Protein AF-A0A0C5PSA9-F1 (afdb_monomer_lite)

Secondary structure (DSSP, 8-state):
-----------EEEEEEEEETTEEEEEEEE------------------------------

Structure (mmCIF, N/CA/C/O backbone):
data_AF-A0A0C5PSA9-F1
#
_entry.id   AF-A0A0C5PSA9-F1
#
loop_
_atom_site.group_PDB
_atom_site.id
_atom_site.type_symbol
_atom_site.label_atom_id
_atom_site.label_alt_id
_atom_site.label_comp_id
_atom_site.label_asym_id
_atom_site.label_entity_id
_atom_site.label_seq_id
_atom_site.pdbx_PDB_ins_code
_atom_site.Cartn_x
_atom_site.Cartn_y
_atom_site.Cartn_z
_atom_site.occupancy
_atom_site.B_iso_or_equiv
_atom_site.auth_seq_id
_atom_site.auth_comp_id
_atom_site.auth_asym_id
_atom_site.auth_atom_id
_atom_site.pdbx_PDB_model_num
ATOM 1 N N . SER A 1 1 ? 24.282 5.083 1.818 1.00 51.03 1 SER A N 1
ATOM 2 C CA . SER A 1 1 ? 23.155 6.022 1.716 1.00 51.03 1 SER A CA 1
ATOM 3 C C . SER A 1 1 ? 22.119 5.345 0.850 1.00 51.03 1 SER A C 1
ATOM 5 O O . SER A 1 1 ? 22.368 5.211 -0.340 1.00 51.03 1 SER A O 1
ATOM 7 N N . SER A 1 2 ? 21.081 4.770 1.456 1.00 57.50 2 SER A N 1
ATOM 8 C CA . SER A 1 2 ? 20.026 4.059 0.726 1.00 57.50 2 SER A CA 1
ATOM 9 C C . SER A 1 2 ? 18.965 5.080 0.345 1.00 57.50 2 SER A C 1
ATOM 11 O O . SER A 1 2 ? 18.365 5.673 1.236 1.00 57.50 2 SER A O 1
ATOM 13 N N . ASP A 1 3 ? 18.799 5.332 -0.948 1.00 52.91 3 ASP A N 1
ATOM 14 C CA . ASP A 1 3 ? 17.729 6.178 -1.474 1.00 52.91 3 ASP A CA 1
ATOM 15 C C . ASP A 1 3 ? 16.404 5.417 -1.301 1.00 52.91 3 ASP A C 1
ATOM 17 O O . ASP A 1 3 ? 16.261 4.333 -1.876 1.00 52.91 3 ASP A O 1
ATOM 21 N N . PRO A 1 4 ? 15.466 5.869 -0.448 1.00 54.81 4 PRO A N 1
ATOM 22 C CA . PRO A 1 4 ? 14.201 5.180 -0.304 1.00 54.81 4 PRO A CA 1
ATOM 23 C C . PRO A 1 4 ? 13.348 5.559 -1.512 1.00 54.81 4 PRO A C 1
ATOM 25 O O . PRO A 1 4 ? 12.600 6.535 -1.471 1.00 54.81 4 PRO A O 1
ATOM 28 N N . GLN A 1 5 ? 13.453 4.788 -2.593 1.00 61.16 5 GLN A N 1
ATOM 29 C CA . GLN A 1 5 ? 12.422 4.776 -3.623 1.00 61.16 5 GLN A CA 1
ATOM 30 C C . GLN A 1 5 ? 11.121 4.328 -2.947 1.00 61.16 5 GLN A C 1
ATOM 32 O O . GLN A 1 5 ? 10.878 3.141 -2.741 1.00 61.16 5 GLN A O 1
ATOM 37 N N . GLY A 1 6 ? 10.339 5.300 -2.480 1.00 57.78 6 GLY A N 1
ATOM 38 C CA . GLY A 1 6 ? 9.104 5.057 -1.754 1.00 57.78 6 GLY A CA 1
ATOM 39 C C . GLY A 1 6 ? 8.092 4.408 -2.682 1.00 57.78 6 GLY A C 1
ATOM 40 O O . GLY A 1 6 ? 7.562 5.061 -3.577 1.00 57.78 6 GLY A O 1
ATOM 41 N N . VAL A 1 7 ? 7.827 3.123 -2.474 1.00 64.12 7 VAL A N 1
ATOM 42 C CA . VAL A 1 7 ? 6.722 2.429 -3.134 1.00 64.12 7 VAL A CA 1
ATOM 43 C C . VAL A 1 7 ? 5.402 2.905 -2.527 1.00 64.12 7 VAL A C 1
ATOM 45 O O . VAL A 1 7 ? 5.261 2.996 -1.307 1.00 64.12 7 VAL A O 1
ATOM 48 N N . THR A 1 8 ? 4.426 3.237 -3.370 1.00 68.38 8 THR A N 1
ATOM 49 C CA . THR A 1 8 ? 3.065 3.542 -2.916 1.00 68.38 8 THR A CA 1
ATOM 50 C C . THR A 1 8 ? 2.263 2.247 -2.861 1.00 68.38 8 THR A C 1
ATOM 52 O O . THR A 1 8 ? 1.973 1.665 -3.905 1.00 68.38 8 THR A O 1
ATOM 55 N N . CYS A 1 9 ? 1.908 1.790 -1.659 1.00 78.00 9 CYS A N 1
ATOM 56 C CA . CYS A 1 9 ? 0.938 0.708 -1.484 1.00 78.00 9 CYS A CA 1
ATOM 57 C C . CYS A 1 9 ? -0.499 1.217 -1.661 1.00 78.00 9 CYS A C 1
ATOM 59 O O . CYS A 1 9 ? -0.730 2.427 -1.717 1.00 78.00 9 CYS A O 1
ATOM 61 N N . GLY A 1 10 ? -1.458 0.292 -1.768 1.00 78.94 10 GLY A N 1
ATOM 62 C CA . GLY A 1 10 ? -2.872 0.618 -1.923 1.00 78.94 10 GLY A CA 1
ATOM 63 C C . GLY A 1 10 ? -3.440 1.460 -0.775 1.00 78.94 10 GLY A C 1
ATOM 64 O O . GLY A 1 10 ? -2.769 1.771 0.211 1.00 78.94 10 GLY A O 1
ATOM 65 N N . ALA A 1 11 ? -4.711 1.842 -0.906 1.00 88.06 11 ALA A N 1
ATOM 66 C CA . ALA A 1 11 ? -5.389 2.643 0.107 1.00 88.06 11 ALA A CA 1
ATOM 67 C C . ALA A 1 11 ? -5.370 1.948 1.481 1.00 88.06 11 ALA A C 1
ATOM 69 O O . ALA A 1 11 ? -5.617 0.746 1.586 1.00 88.06 11 ALA A O 1
ATOM 70 N N . ALA A 1 12 ? -5.109 2.719 2.538 1.00 88.19 12 ALA A N 1
ATOM 71 C CA . ALA A 1 12 ? -5.195 2.218 3.903 1.00 88.19 12 ALA A CA 1
ATOM 72 C C . ALA A 1 12 ? -6.648 1.871 4.252 1.00 88.19 12 ALA A C 1
ATOM 74 O O . ALA A 1 12 ? -7.558 2.680 4.063 1.00 88.19 12 ALA A O 1
ATOM 75 N N . THR A 1 13 ? -6.851 0.676 4.794 1.00 91.12 13 THR A N 1
ATOM 76 C CA . THR A 1 13 ? -8.145 0.180 5.265 1.00 91.12 13 THR A CA 1
ATOM 77 C C . THR A 1 13 ? -8.081 -0.061 6.769 1.00 91.12 13 THR A C 1
ATOM 79 O O . THR A 1 13 ? -7.026 -0.385 7.314 1.00 91.12 13 THR A O 1
ATOM 82 N N . LEU A 1 14 ? -9.195 0.151 7.472 1.00 92.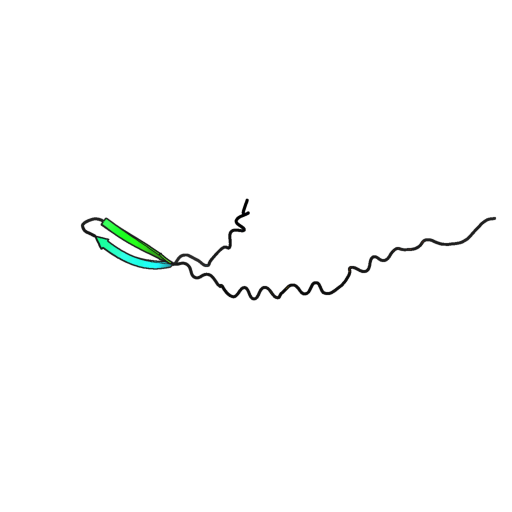31 14 LEU A N 1
ATOM 83 C CA . LEU A 1 14 ? -9.270 -0.087 8.913 1.00 92.31 14 LEU A CA 1
ATOM 84 C C . LEU A 1 14 ? -9.278 -1.597 9.166 1.00 92.31 14 LEU A C 1
ATOM 86 O O . LEU A 1 14 ? -10.218 -2.283 8.770 1.00 92.31 14 LEU A O 1
ATOM 90 N N . SER A 1 15 ? -8.229 -2.108 9.808 1.00 90.50 15 SER A N 1
ATOM 91 C CA . SER A 1 15 ? -8.068 -3.537 10.088 1.00 90.50 15 SER A CA 1
ATOM 92 C C . SER A 1 15 ? -8.658 -3.934 11.431 1.00 90.50 15 SER A C 1
ATOM 94 O O . SER A 1 15 ? -9.237 -5.012 11.560 1.00 90.50 15 SER A O 1
ATOM 96 N N . ALA A 1 16 ? -8.551 -3.064 12.433 1.00 92.81 16 ALA A N 1
ATOM 97 C CA . ALA A 1 16 ? -9.145 -3.307 13.734 1.00 92.81 16 ALA A CA 1
ATOM 98 C C . ALA A 1 16 ? -9.564 -2.011 14.420 1.00 92.81 16 ALA A C 1
ATOM 100 O O . ALA A 1 16 ? -8.922 -0.969 14.308 1.00 92.81 16 ALA A O 1
ATOM 101 N N . GLU A 1 17 ? -10.629 -2.115 15.202 1.00 92.75 17 GLU A N 1
ATOM 102 C CA . GLU A 1 17 ? -11.086 -1.073 16.107 1.00 92.75 17 GLU A CA 1
ATOM 103 C C . GLU A 1 17 ? -11.250 -1.689 17.496 1.00 92.75 17 GLU A C 1
ATOM 105 O O . GLU A 1 17 ? -11.929 -2.704 17.663 1.00 92.75 17 GLU A O 1
ATOM 110 N N . ARG A 1 18 ? -10.592 -1.104 18.498 1.00 90.25 18 ARG A N 1
ATOM 111 C CA . ARG A 1 18 ? -10.621 -1.576 19.886 1.00 90.25 18 ARG A CA 1
ATOM 112 C C . ARG A 1 18 ? -10.945 -0.408 20.809 1.00 90.25 18 ARG A C 1
ATOM 114 O O . ARG A 1 18 ? -10.508 0.716 20.586 1.00 90.25 18 ARG A O 1
ATOM 121 N N . VAL A 1 19 ? -11.708 -0.668 21.864 1.00 89.62 19 VAL A N 1
ATOM 122 C CA . VAL A 1 19 ? -11.993 0.322 22.911 1.00 89.62 19 VAL A CA 1
ATOM 123 C C . VAL A 1 19 ? -11.246 -0.095 24.169 1.00 89.62 19 VAL A C 1
ATOM 125 O O . VAL A 1 19 ? -11.394 -1.228 24.630 1.00 89.62 19 VAL A O 1
ATOM 128 N N . ARG A 1 20 ? -10.438 0.810 24.723 1.00 85.44 20 ARG A N 1
ATOM 129 C CA . ARG A 1 20 ? -9.669 0.587 25.947 1.00 85.44 20 ARG A CA 1
ATOM 130 C C . ARG A 1 20 ? -9.953 1.707 26.946 1.00 85.44 20 ARG A C 1
ATOM 132 O O . ARG A 1 20 ? -9.410 2.807 26.849 1.00 85.44 20 ARG A O 1
ATOM 139 N N . GLY A 1 21 ? -10.821 1.410 27.915 1.00 86.69 21 GLY A N 1
ATOM 140 C CA . GLY A 1 21 ? -11.368 2.422 28.825 1.00 86.69 21 GLY A CA 1
ATOM 141 C C . GLY A 1 21 ? -12.178 3.454 28.039 1.00 86.69 21 GLY A C 1
ATOM 142 O O . GLY A 1 21 ? -13.027 3.075 27.239 1.00 86.69 21 GLY A O 1
ATOM 143 N N . ASP A 1 22 ? -11.862 4.735 28.219 1.00 92.12 22 ASP A N 1
ATOM 144 C CA . ASP A 1 22 ? -12.473 5.849 27.479 1.00 92.12 22 ASP A CA 1
ATOM 145 C C . ASP A 1 22 ? -11.776 6.166 26.139 1.00 92.12 22 ASP A C 1
ATOM 147 O O . ASP A 1 22 ? -12.168 7.103 25.444 1.00 92.12 22 ASP A O 1
ATOM 151 N N . ASN A 1 23 ? -10.731 5.416 25.761 1.00 87.50 23 ASN A N 1
ATOM 152 C CA . ASN A 1 23 ? -9.991 5.632 24.516 1.00 87.50 23 ASN A CA 1
ATOM 153 C C . ASN A 1 23 ? -10.371 4.625 23.433 1.00 87.50 23 ASN A C 1
ATOM 155 O O . ASN A 1 23 ? -10.660 3.456 23.702 1.00 87.50 23 ASN A O 1
ATOM 159 N N . LYS A 1 24 ? -10.316 5.090 22.184 1.00 92.12 24 LYS A N 1
ATOM 160 C CA . LYS A 1 24 ? -10.580 4.286 20.994 1.00 92.12 24 LYS A CA 1
ATOM 161 C C . LYS A 1 24 ? -9.291 4.136 20.193 1.00 92.12 24 LYS A C 1
ATOM 163 O O . LYS A 1 24 ? -8.689 5.126 19.786 1.00 92.12 24 LYS A O 1
ATOM 168 N N . GLU A 1 25 ? -8.861 2.896 20.021 1.00 93.38 25 GLU A N 1
ATOM 169 C CA . GLU A 1 25 ? -7.659 2.504 19.295 1.00 93.38 25 GLU A CA 1
ATOM 170 C C . GLU A 1 25 ? -8.060 1.969 17.917 1.00 93.38 25 GLU A C 1
ATOM 172 O O . GLU A 1 25 ? -8.963 1.136 17.798 1.00 93.38 25 GLU A O 1
ATOM 177 N N . TYR A 1 26 ? -7.377 2.453 16.881 1.00 93.06 26 TYR A N 1
ATOM 178 C CA . TYR A 1 26 ? -7.634 2.109 15.487 1.00 93.06 26 TYR A CA 1
ATOM 179 C C . TYR A 1 26 ? -6.357 1.563 14.864 1.00 93.06 26 TYR A C 1
ATOM 181 O O . TYR A 1 26 ? -5.295 2.176 14.966 1.00 93.06 26 TYR A O 1
ATOM 189 N N . GLU A 1 27 ? -6.472 0.424 14.204 1.00 92.25 27 GLU A N 1
ATOM 190 C CA . GLU A 1 27 ? -5.404 -0.218 13.455 1.00 92.25 27 GLU A CA 1
ATOM 191 C C . GLU A 1 27 ? -5.756 -0.139 11.969 1.00 92.25 27 GLU A C 1
ATOM 193 O O . GLU A 1 27 ? -6.907 -0.370 11.586 1.00 92.25 27 GLU A O 1
ATOM 198 N N . TYR A 1 28 ? -4.776 0.218 11.142 1.00 90.06 28 TYR A N 1
ATOM 199 C CA . TYR A 1 28 ? -4.935 0.322 9.696 1.00 90.06 28 TYR A CA 1
ATOM 200 C C . TYR A 1 28 ? -3.931 -0.594 9.012 1.00 90.06 28 TYR A C 1
ATOM 202 O O . TYR A 1 28 ? -2.770 -0.662 9.415 1.00 90.06 28 TYR A O 1
ATOM 210 N N . SER A 1 29 ? -4.379 -1.269 7.960 1.00 89.56 29 SER A N 1
ATOM 211 C CA . SER A 1 29 ? -3.553 -2.116 7.105 1.00 89.56 29 SER A CA 1
ATOM 212 C C . SER A 1 29 ? -3.578 -1.590 5.673 1.00 89.56 29 SER A C 1
ATOM 214 O O . SER A 1 29 ? -4.562 -0.994 5.231 1.00 89.56 29 SER A O 1
ATOM 216 N N . VAL A 1 30 ? -2.483 -1.797 4.946 1.00 88.38 30 VAL A N 1
ATOM 217 C CA . VAL A 1 30 ? -2.370 -1.484 3.516 1.00 88.38 30 VAL A CA 1
ATOM 218 C C . VAL A 1 30 ? -2.126 -2.781 2.759 1.00 88.38 30 VAL A C 1
ATOM 220 O O . VAL A 1 30 ? -1.320 -3.602 3.190 1.00 88.38 30 VAL A O 1
ATOM 223 N N . GLU A 1 31 ? -2.805 -2.965 1.633 1.00 82.75 31 GLU A N 1
ATOM 224 C CA . GLU A 1 31 ? -2.492 -4.053 0.708 1.00 82.75 31 GLU A CA 1
ATOM 225 C C . GLU A 1 31 ? -1.524 -3.511 -0.348 1.00 82.75 31 GLU A C 1
ATOM 227 O O . GLU A 1 31 ? -1.852 -2.618 -1.135 1.00 82.75 31 GLU A O 1
ATOM 232 N N . CYS A 1 32 ? -0.287 -4.001 -0.315 1.00 74.88 32 CYS A N 1
ATOM 233 C CA . CYS A 1 32 ? 0.711 -3.728 -1.339 1.00 74.88 32 CYS A CA 1
ATOM 234 C C . CYS A 1 32 ? 0.620 -4.846 -2.379 1.00 74.88 32 CYS A C 1
ATOM 236 O O . CYS A 1 32 ? 0.669 -6.022 -2.027 1.00 74.88 32 CYS A O 1
ATOM 238 N N . GLN A 1 33 ? 0.505 -4.502 -3.659 1.00 68.69 33 GLN A N 1
ATOM 239 C CA . GLN A 1 33 ? 0.679 -5.497 -4.708 1.00 68.69 33 GLN A CA 1
ATOM 240 C C . GLN A 1 33 ? 2.179 -5.803 -4.814 1.00 68.69 33 GLN A C 1
ATOM 242 O O . GLN A 1 33 ? 2.928 -5.041 -5.416 1.00 68.69 33 GLN A O 1
ATOM 247 N N . GLU A 1 34 ? 2.621 -6.877 -4.157 1.00 65.94 34 GLU A N 1
ATOM 248 C CA . GLU A 1 34 ? 4.018 -7.346 -4.192 1.00 65.94 34 GLU A CA 1
ATOM 249 C C . GLU A 1 34 ? 4.409 -7.903 -5.570 1.00 65.94 34 GLU A C 1
ATOM 251 O O . GLU A 1 34 ? 5.578 -7.871 -5.946 1.00 65.94 34 GLU A O 1
ATOM 256 N N . ASP A 1 35 ? 3.420 -8.322 -6.363 1.00 61.75 35 ASP A N 1
ATOM 257 C CA . ASP A 1 35 ? 3.574 -8.682 -7.769 1.00 61.75 35 ASP A CA 1
ATOM 258 C C . ASP A 1 35 ? 3.478 -7.425 -8.637 1.00 61.75 35 ASP A C 1
ATOM 260 O O . ASP A 1 35 ? 2.497 -7.172 -9.346 1.00 61.75 35 ASP A O 1
ATOM 264 N N . SER A 1 36 ? 4.529 -6.610 -8.601 1.00 58.94 36 SER A N 1
ATOM 265 C CA . SER A 1 36 ? 4.856 -5.797 -9.759 1.00 58.94 36 SER A CA 1
ATOM 266 C C . SER A 1 36 ? 5.194 -6.755 -10.899 1.00 58.94 36 SER A C 1
ATOM 268 O O . SER A 1 36 ? 6.350 -7.038 -11.198 1.00 58.94 36 SER A O 1
ATOM 270 N N . ALA A 1 37 ? 4.155 -7.160 -11.630 1.00 56.78 37 ALA A N 1
ATOM 271 C CA . ALA A 1 37 ? 4.239 -7.459 -13.051 1.00 56.78 37 ALA A CA 1
ATOM 272 C C . ALA A 1 37 ? 4.605 -6.174 -13.816 1.00 56.78 37 ALA A C 1
ATOM 274 O O . ALA A 1 37 ? 3.982 -5.835 -14.819 1.00 56.78 37 ALA A O 1
ATOM 275 N N . CYS A 1 38 ? 5.607 -5.425 -13.337 1.00 53.53 38 CYS A N 1
ATOM 276 C CA . CYS A 1 38 ? 6.432 -4.643 -14.222 1.00 53.53 38 CYS A CA 1
ATOM 277 C C . CYS A 1 38 ? 6.923 -5.689 -15.217 1.00 53.53 38 CYS A C 1
ATOM 279 O O . CYS A 1 38 ? 7.677 -6.575 -14.795 1.00 53.53 38 CYS A O 1
ATOM 281 N N . PRO A 1 39 ? 6.469 -5.680 -16.486 1.00 54.84 39 PRO A N 1
ATOM 282 C CA . PRO A 1 39 ? 7.188 -6.456 -17.472 1.00 54.84 39 PRO A CA 1
ATOM 283 C C . PRO A 1 39 ? 8.637 -6.030 -17.276 1.00 54.84 39 PRO A C 1
ATOM 285 O O . PRO A 1 39 ? 8.905 -4.824 -17.209 1.00 54.84 39 PRO A O 1
ATOM 288 N N . ALA A 1 40 ? 9.539 -6.993 -17.048 1.00 59.34 40 ALA A N 1
ATOM 289 C CA . ALA A 1 40 ? 10.955 -6.717 -17.199 1.00 59.34 40 ALA A CA 1
ATOM 290 C C . ALA A 1 40 ? 11.012 -5.948 -18.509 1.00 59.34 40 ALA A C 1
ATOM 292 O O . ALA A 1 40 ? 10.528 -6.468 -19.516 1.00 59.34 40 ALA A O 1
ATOM 293 N N . ALA A 1 41 ? 11.370 -4.665 -18.453 1.00 61.59 41 ALA A N 1
ATOM 294 C CA . ALA A 1 41 ? 11.479 -3.884 -19.659 1.00 61.59 41 ALA A CA 1
ATOM 295 C C . ALA A 1 41 ? 12.610 -4.580 -20.403 1.00 61.59 41 ALA A C 1
ATOM 297 O O . ALA A 1 41 ? 13.780 -4.350 -20.111 1.00 61.59 41 ALA A O 1
ATOM 298 N N . GLU A 1 42 ? 12.265 -5.555 -21.245 1.00 61.06 42 GLU A N 1
ATOM 299 C CA . GLU A 1 42 ? 13.171 -6.074 -22.232 1.00 61.06 42 GLU A CA 1
ATOM 300 C C . GLU A 1 42 ? 13.516 -4.822 -23.010 1.00 61.06 42 GLU A C 1
ATOM 302 O O . GLU A 1 42 ? 12.663 -4.210 -23.657 1.00 61.06 42 GLU A O 1
ATOM 307 N N . GLU A 1 43 ? 14.742 -4.350 -22.805 1.00 59.56 43 GLU A N 1
ATOM 308 C CA . GLU A 1 43 ? 15.307 -3.252 -23.558 1.00 59.56 43 GLU A CA 1
ATOM 309 C C . GLU A 1 43 ? 15.536 -3.797 -24.970 1.00 59.56 43 GLU A C 1
ATOM 311 O O . GLU A 1 43 ? 16.629 -4.172 -25.386 1.00 59.56 43 GLU A O 1
ATOM 316 N N . SER A 1 44 ? 14.435 -4.001 -25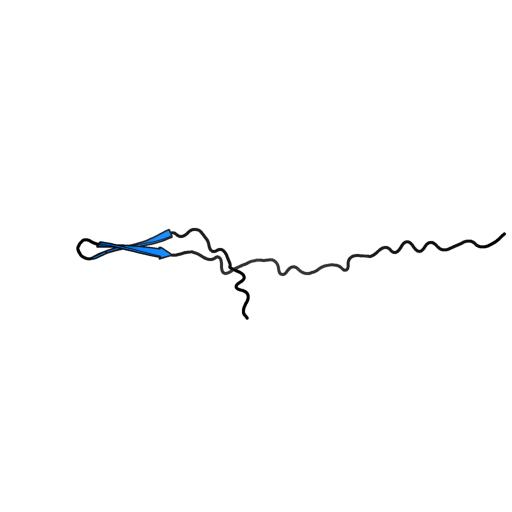.684 1.00 65.62 44 SER A N 1
ATOM 317 C CA . SER A 1 44 ? 14.427 -4.489 -27.038 1.00 65.62 44 SER A CA 1
ATOM 318 C C . SER A 1 44 ? 14.569 -3.268 -27.918 1.00 65.62 44 SER A C 1
ATOM 320 O O . SER A 1 44 ? 13.580 -2.648 -28.303 1.00 65.62 44 SER A O 1
ATOM 322 N N . LEU A 1 45 ? 15.823 -2.968 -28.234 1.00 62.66 45 LEU A N 1
ATOM 323 C CA . LEU A 1 45 ? 16.338 -2.623 -29.559 1.00 62.66 45 LEU A CA 1
ATOM 324 C C . LEU A 1 45 ? 17.318 -1.448 -29.445 1.00 62.66 45 LEU A C 1
ATOM 326 O O . LEU A 1 45 ? 16.966 -0.402 -28.899 1.00 62.66 45 LEU A O 1
ATOM 330 N N . PRO 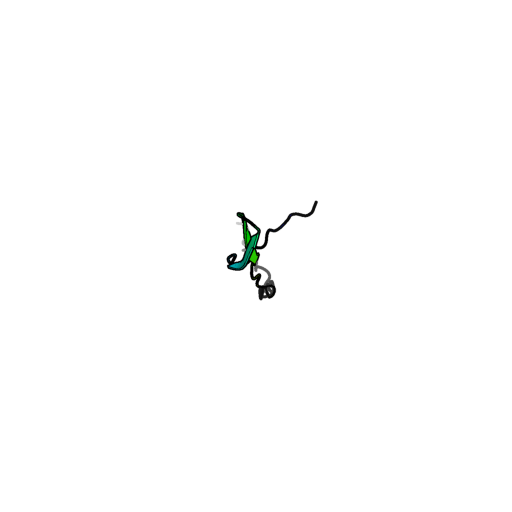A 1 46 ? 18.542 -1.582 -29.987 1.00 62.38 46 PRO A N 1
ATOM 331 C CA . PRO A 1 46 ? 19.420 -0.433 -30.130 1.00 62.38 46 PRO A CA 1
ATOM 332 C C . PRO A 1 46 ? 18.712 0.618 -30.990 1.00 62.38 46 PRO A C 1
ATOM 334 O O . PRO A 1 46 ? 18.191 0.306 -32.061 1.00 62.38 46 PRO A O 1
ATOM 337 N N . ILE A 1 47 ? 18.695 1.865 -30.519 1.00 65.38 47 ILE A N 1
ATOM 338 C CA . ILE A 1 47 ? 18.250 3.010 -31.314 1.00 65.38 47 ILE A CA 1
ATOM 339 C C . ILE A 1 47 ? 19.159 3.063 -32.546 1.00 65.38 47 ILE A C 1
ATOM 341 O O .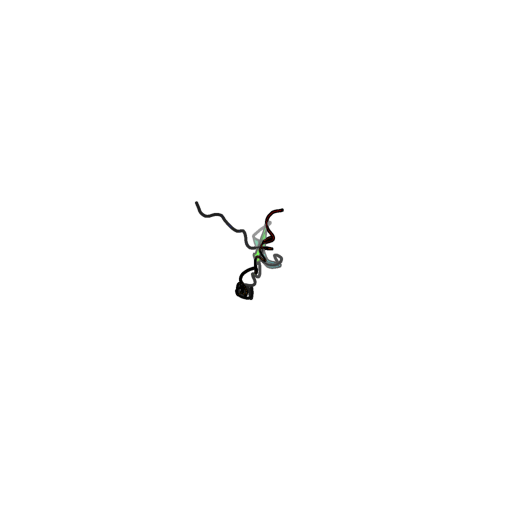 ILE A 1 47 ? 20.354 3.337 -32.418 1.00 65.38 47 ILE A O 1
ATOM 345 N N . GLU A 1 48 ? 18.622 2.771 -33.733 1.00 64.50 48 GLU A N 1
ATOM 346 C CA . GLU A 1 48 ? 19.368 2.933 -34.980 1.00 64.50 48 GLU A CA 1
ATOM 347 C C . GLU A 1 48 ? 19.648 4.424 -35.193 1.00 64.50 48 GLU A C 1
ATOM 349 O O . GLU A 1 48 ? 18.792 5.200 -35.618 1.00 64.50 48 GLU A O 1
ATOM 354 N N . VAL A 1 49 ? 20.866 4.848 -34.858 1.00 66.50 49 VAL A N 1
ATOM 355 C CA . VAL A 1 49 ? 21.352 6.187 -35.183 1.00 66.50 49 VAL A CA 1
ATOM 356 C C . VAL A 1 49 ? 21.680 6.197 -36.672 1.00 66.50 49 VAL A C 1
ATOM 358 O O . VAL A 1 49 ? 22.758 5.772 -37.088 1.00 66.50 49 VAL A O 1
ATOM 361 N N . MET A 1 50 ? 20.740 6.670 -37.488 1.00 64.06 50 MET A N 1
ATOM 362 C CA . MET A 1 50 ? 20.987 6.911 -38.906 1.00 64.06 50 MET A CA 1
ATOM 363 C C . MET A 1 50 ? 21.904 8.137 -39.027 1.00 64.06 50 MET A C 1
ATOM 365 O O . MET A 1 50 ? 21.471 9.281 -38.906 1.00 64.06 50 MET A O 1
ATOM 369 N N . VAL A 1 51 ? 23.206 7.899 -39.188 1.00 66.56 51 VAL A N 1
ATOM 370 C CA . VAL A 1 51 ? 24.155 8.946 -39.574 1.00 66.56 51 VAL A CA 1
ATOM 371 C C . VAL A 1 51 ? 24.029 9.116 -41.082 1.00 66.56 51 VAL A C 1
ATOM 373 O O . VAL A 1 51 ? 24.534 8.290 -41.841 1.00 66.56 51 VAL A O 1
ATOM 376 N N . ASP A 1 52 ? 23.358 10.179 -41.522 1.00 61.09 52 ASP A N 1
ATOM 377 C CA . ASP A 1 52 ? 23.420 10.621 -42.914 1.00 61.09 52 ASP A CA 1
ATOM 378 C C . ASP A 1 52 ? 24.868 11.025 -43.231 1.00 61.09 52 ASP A 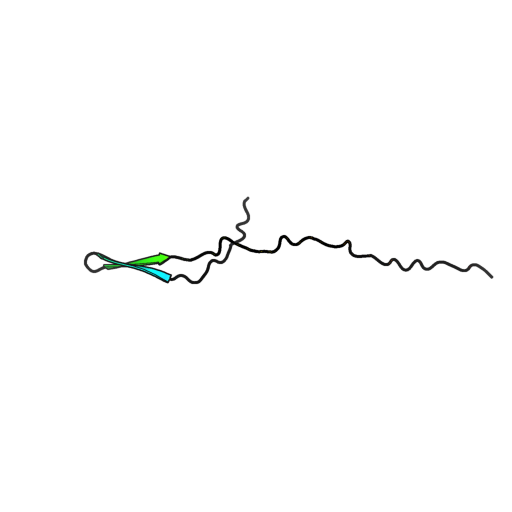C 1
ATOM 380 O O . ASP A 1 52 ? 25.342 12.119 -42.913 1.00 61.09 52 ASP A O 1
ATOM 384 N N . ALA A 1 53 ? 25.611 10.090 -43.820 1.00 59.62 53 ALA A N 1
ATOM 385 C CA . ALA A 1 53 ? 26.937 10.338 -44.349 1.00 59.62 53 ALA A CA 1
ATOM 386 C C . ALA A 1 53 ? 26.802 11.209 -45.604 1.00 59.62 53 ALA A C 1
ATOM 388 O O . ALA A 1 53 ? 26.565 10.710 -46.703 1.00 59.62 53 ALA A O 1
ATOM 389 N N . VAL A 1 54 ? 26.974 12.524 -45.456 1.00 66.12 54 VAL A N 1
ATOM 390 C CA . VAL A 1 54 ? 27.149 13.410 -46.611 1.00 66.12 54 VAL A CA 1
ATOM 391 C C . VAL A 1 54 ? 28.532 13.149 -47.207 1.00 66.12 54 VAL A C 1
ATOM 393 O O . VAL A 1 54 ? 29.539 13.702 -46.773 1.00 66.12 54 VAL A O 1
ATOM 396 N N . HIS A 1 55 ? 28.581 12.280 -48.211 1.00 55.59 55 HIS A N 1
ATOM 397 C CA . HIS A 1 55 ? 29.729 12.100 -49.098 1.00 55.59 55 HIS A CA 1
ATOM 398 C C . HIS A 1 55 ? 29.165 11.636 -50.448 1.00 55.59 55 HIS A C 1
ATOM 400 O O . HIS A 1 55 ? 28.368 10.712 -50.485 1.00 55.59 55 HIS A O 1
ATOM 406 N N . SER A 1 56 ? 29.449 12.194 -51.617 1.00 49.31 56 SER A N 1
ATOM 407 C CA . SER A 1 56 ? 30.521 13.028 -52.170 1.00 49.31 56 SER A CA 1
ATOM 408 C C . SER A 1 56 ? 29.931 13.703 -53.428 1.00 49.31 56 SER A C 1
ATOM 410 O O . SER A 1 56 ? 28.870 13.271 -53.874 1.00 49.31 56 SER A O 1
ATOM 412 N N . ILE A 1 57 ? 30.474 14.797 -53.974 1.00 48.53 57 ILE A N 1
ATOM 413 C CA . ILE A 1 57 ? 31.480 14.807 -55.064 1.00 48.53 57 ILE A CA 1
ATOM 414 C C . ILE A 1 57 ? 32.074 16.233 -55.152 1.00 48.53 57 ILE A C 1
ATOM 416 O O . ILE A 1 57 ? 31.336 17.197 -55.303 1.00 48.53 57 ILE A O 1
ATOM 420 N N . THR A 1 58 ? 33.340 16.454 -54.788 1.00 50.72 58 THR A N 1
ATOM 421 C CA . THR A 1 58 ? 34.545 16.414 -55.651 1.00 50.72 58 THR A CA 1
ATOM 422 C C . THR A 1 58 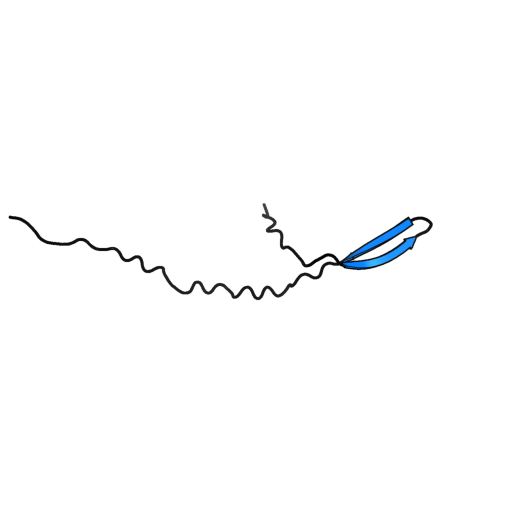? 34.575 17.489 -56.751 1.00 50.72 58 THR A C 1
ATOM 424 O O . THR A 1 58 ? 33.905 17.362 -57.767 1.00 50.72 58 THR A O 1
ATOM 427 N N . SER A 1 59 ? 35.406 18.512 -56.497 1.00 49.25 59 SER A N 1
ATOM 428 C CA . SER A 1 59 ? 36.200 19.359 -57.412 1.00 49.25 59 SER A CA 1
ATOM 429 C C . SER A 1 59 ? 35.708 19.629 -58.844 1.00 49.25 59 SER A C 1
ATOM 431 O O . SER A 1 59 ? 35.714 18.730 -59.686 1.00 49.25 59 SER A O 1
ATOM 433 N N . ALA A 1 60 ? 35.525 20.917 -59.147 1.00 47.53 60 ALA A N 1
ATOM 434 C CA . ALA A 1 60 ? 35.951 21.554 -60.394 1.00 47.53 60 ALA A CA 1
ATOM 435 C C . ALA A 1 60 ? 36.367 23.001 -60.093 1.00 47.53 60 ALA A C 1
ATOM 437 O O . ALA A 1 60 ? 35.628 23.662 -59.328 1.00 47.53 60 ALA A O 1
#

Sequence (60 aa):
SSDPQGVTCGAATLSAERVRGDNKEYEYSVECQEDSACPAAEESLPIEVMVDAVHSITSA

InterPro domains:
  IPR013783 Immunoglobulin-like fold [G3DSA:2.60.40.10] (1-59)
  IPR019482 Interleukin-12 beta, central domain [PF10420] (2-55)
  IPR036116 Fibronectin type III superfamily [SSF49265] (1-56)

Foldseek 3Di:
DDDPPDDDFADWDWPDWDDDPPDIDTDIDTHGPPPPPPVPPPVPDDDPPPDPPPDDDDDD

pLDDT: mean 70.93, std 15.3, range [47.53, 93.38]

Organism: Homo sapiens (NCBI:txid9606)

Radius of gyration: 29.1 Å; chains: 1; bounding box: 49×30×89 Å